Protein AF-A0A5R2MY05-F1 (afdb_monomer_lite)

pLDDT: mean 85.54, std 10.37, range [45.25, 97.88]

Secondary structure (DSSP, 8-state):
-HHHHTT------SS--TTTTHHHHHHHHHHHHHHHHHTTSS-HHHHHHIIIIIIHHHHHHS-HHHHHHHHTGGGHHHHHHHHHGGGGGS----TT------HHHHHHHHHHHHHT-

Structure (mmCIF, N/CA/C/O backbone):
data_AF-A0A5R2MY05-F1
#
_entry.id   AF-A0A5R2MY05-F1
#
loop_
_atom_site.group_PDB
_atom_site.id
_atom_site.type_symbol
_atom_site.label_atom_id
_atom_site.label_alt_id
_atom_site.label_comp_id
_atom_site.label_asym_id
_atom_site.label_entity_id
_atom_site.label_seq_id
_atom_site.pdbx_PDB_ins_code
_atom_site.Cartn_x
_atom_site.Cartn_y
_atom_site.Cartn_z
_atom_site.occupancy
_atom_site.B_iso_or_equiv
_atom_site.auth_seq_id
_atom_site.auth_comp_id
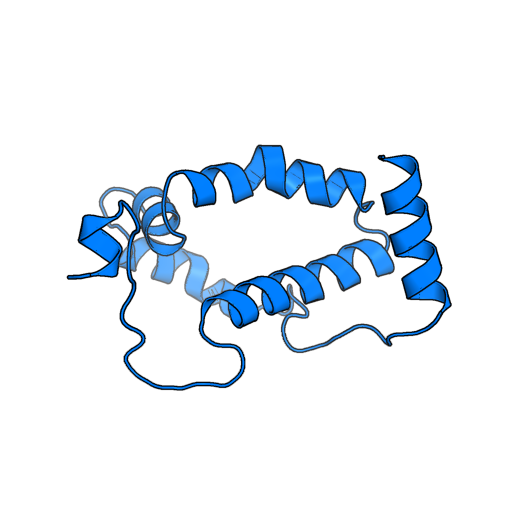_atom_site.auth_asym_id
_atom_site.auth_atom_id
_atom_site.pdbx_PDB_model_num
ATOM 1 N N . GLU A 1 1 ? -9.553 -1.090 25.502 1.00 85.69 1 GLU A N 1
ATOM 2 C CA . GLU A 1 1 ? -9.636 0.130 26.335 1.00 85.69 1 GLU A CA 1
ATOM 3 C C . GLU A 1 1 ? -8.261 0.745 26.593 1.00 85.69 1 GLU A C 1
ATOM 5 O O . GLU A 1 1 ? -8.089 1.904 26.252 1.00 85.69 1 GLU A O 1
ATOM 10 N N . ILE A 1 2 ? -7.258 -0.028 27.033 1.00 96.25 2 ILE A N 1
ATOM 11 C CA . ILE A 1 2 ? -5.881 0.455 27.302 1.00 96.25 2 ILE A CA 1
ATOM 12 C C . ILE A 1 2 ? -5.237 1.220 26.124 1.00 96.25 2 ILE A C 1
ATOM 14 O O . ILE A 1 2 ? -4.801 2.350 26.288 1.00 96.25 2 ILE A O 1
ATOM 18 N N . TYR A 1 3 ? -5.200 0.659 24.910 1.00 97.19 3 TYR A N 1
ATOM 19 C CA . TYR A 1 3 ? -4.590 1.363 23.766 1.00 97.19 3 TYR A CA 1
ATOM 20 C C . TYR A 1 3 ? -5.315 2.667 23.403 1.00 97.19 3 TYR A C 1
ATOM 22 O O . TYR A 1 3 ? -4.688 3.657 23.038 1.00 97.19 3 TYR A O 1
ATOM 30 N N . ALA A 1 4 ? -6.642 2.687 23.539 1.00 96.81 4 ALA A N 1
ATOM 31 C CA . ALA A 1 4 ? -7.427 3.883 23.257 1.00 96.81 4 ALA A CA 1
ATOM 32 C C . ALA A 1 4 ? -7.172 4.995 24.287 1.00 96.81 4 ALA A C 1
ATOM 34 O O . ALA A 1 4 ? -7.171 6.165 23.914 1.00 96.81 4 ALA A O 1
ATOM 35 N N . SER A 1 5 ? -6.903 4.656 25.556 1.00 97.50 5 SER A N 1
ATOM 36 C CA . SER A 1 5 ? -6.635 5.658 26.597 1.00 97.50 5 SER A CA 1
ATOM 37 C C . SER A 1 5 ? -5.314 6.407 26.405 1.00 97.50 5 SER A C 1
ATOM 39 O O . SER A 1 5 ? -5.139 7.467 26.993 1.00 97.50 5 SER A O 1
ATOM 41 N N . ILE A 1 6 ? -4.402 5.883 25.582 1.00 97.88 6 ILE A N 1
ATOM 42 C CA . ILE A 1 6 ? -3.137 6.539 25.211 1.00 97.88 6 ILE A CA 1
ATOM 43 C C . ILE A 1 6 ? -3.165 7.121 23.786 1.00 97.88 6 ILE A C 1
ATOM 45 O O . ILE A 1 6 ? -2.120 7.396 23.207 1.00 97.88 6 ILE A O 1
ATOM 49 N N . GLY A 1 7 ? -4.356 7.299 23.200 1.00 97.25 7 GLY A N 1
ATOM 50 C CA . GLY A 1 7 ? -4.533 7.948 21.895 1.00 97.25 7 GLY A CA 1
ATOM 51 C C . GLY A 1 7 ? -4.351 7.043 20.672 1.00 97.25 7 GLY A C 1
ATOM 52 O O . GLY A 1 7 ? -4.426 7.529 19.546 1.00 97.25 7 GLY A O 1
ATOM 53 N N . MET A 1 8 ? -4.153 5.733 20.848 1.00 97.44 8 MET A N 1
ATOM 54 C CA . MET A 1 8 ? -4.074 4.794 19.724 1.00 97.44 8 MET A CA 1
ATOM 55 C C . MET A 1 8 ? -5.465 4.340 19.263 1.00 97.44 8 MET A C 1
ATOM 57 O O . MET A 1 8 ? -6.443 4.364 20.013 1.00 97.44 8 MET A O 1
ATOM 61 N N . LYS A 1 9 ? -5.554 3.830 18.030 1.00 94.44 9 LYS A N 1
ATOM 62 C CA . LYS A 1 9 ? -6.768 3.204 17.492 1.00 94.44 9 LYS A CA 1
ATOM 63 C C . LYS A 1 9 ? -6.603 1.679 17.423 1.00 94.44 9 LYS A C 1
ATOM 65 O O . LYS A 1 9 ? -6.130 1.176 16.407 1.00 94.44 9 LYS A O 1
ATOM 70 N N . PRO A 1 10 ? -6.987 0.916 18.464 1.00 94.50 10 PRO A N 1
ATOM 71 C CA . PRO A 1 10 ? -6.899 -0.540 18.405 1.00 94.50 10 PRO A CA 1
ATOM 72 C C . PRO A 1 10 ? -7.895 -1.114 17.387 1.00 94.50 10 PRO A C 1
ATOM 74 O O . PRO A 1 10 ? -9.031 -0.641 17.280 1.00 94.50 10 PRO A O 1
ATOM 77 N N . VAL A 1 11 ? -7.483 -2.169 16.683 1.00 92.81 11 VAL A N 1
ATOM 78 C CA . VAL A 1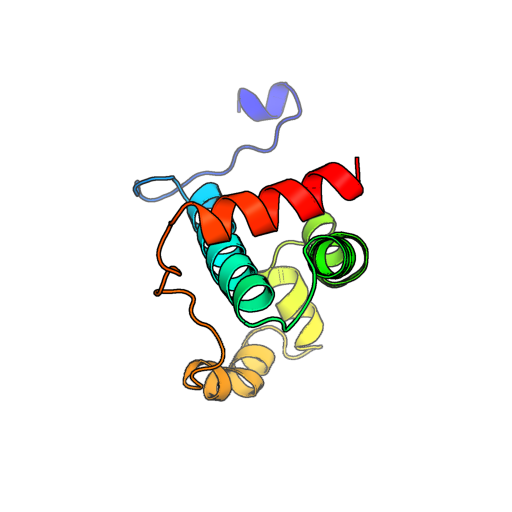 11 ? -8.313 -2.925 15.734 1.00 92.81 11 VAL A CA 1
ATOM 79 C C . VAL A 1 11 ? -8.369 -4.381 16.181 1.00 92.81 11 VAL A C 1
ATOM 81 O O . VAL A 1 11 ? -7.341 -4.995 16.449 1.00 92.81 11 VAL A O 1
ATOM 84 N N . VAL A 1 12 ? -9.578 -4.938 16.269 1.00 91.56 12 VAL A N 1
ATOM 85 C CA . VAL A 1 12 ? -9.780 -6.336 16.671 1.00 91.56 12 VAL A CA 1
ATOM 86 C C . VAL A 1 12 ? -9.723 -7.233 15.439 1.00 91.56 12 VAL A C 1
ATOM 88 O O . VAL A 1 12 ? -10.627 -7.211 14.600 1.00 91.56 12 VAL A O 1
ATOM 91 N N . ILE A 1 13 ? -8.678 -8.055 15.354 1.00 91.19 13 ILE A N 1
ATOM 92 C CA . ILE A 1 13 ? -8.582 -9.131 14.368 1.00 91.19 13 ILE A CA 1
ATOM 93 C C . ILE A 1 13 ? -9.372 -10.331 14.892 1.00 91.19 13 ILE A C 1
ATOM 95 O O . ILE A 1 13 ? -9.081 -10.869 15.954 1.00 91.19 13 ILE A O 1
ATOM 99 N N . ARG A 1 14 ? -10.415 -10.733 14.157 1.00 87.88 14 ARG A N 1
ATOM 100 C CA . ARG A 1 14 ? -11.352 -11.784 14.600 1.00 87.88 14 ARG A CA 1
ATOM 101 C C . ARG A 1 14 ? -10.783 -13.198 14.515 1.00 87.88 14 ARG A C 1
ATOM 103 O O . ARG A 1 14 ? -11.282 -14.088 15.193 1.00 87.88 14 ARG A O 1
ATOM 110 N N . LYS A 1 15 ? -9.811 -13.412 13.630 1.00 88.50 15 LYS A N 1
ATOM 111 C CA . LYS A 1 15 ? -9.199 -14.711 13.367 1.00 88.50 15 LYS A CA 1
ATOM 112 C C . LYS A 1 15 ? -7.717 -14.512 13.106 1.00 88.50 15 LYS A C 1
ATOM 114 O O . LYS A 1 15 ? -7.356 -13.691 12.267 1.00 88.50 15 LYS A O 1
ATOM 119 N N . GLU A 1 16 ? -6.901 -15.268 13.822 1.00 90.69 16 GLU A N 1
ATOM 120 C CA . GLU A 1 16 ? -5.457 -15.277 13.637 1.00 90.69 16 GLU A CA 1
ATOM 121 C C . GLU A 1 16 ? -5.079 -15.806 12.250 1.00 90.69 16 GLU A C 1
ATOM 123 O O . GLU A 1 16 ? -5.679 -16.760 11.744 1.00 90.69 16 GLU A O 1
ATOM 128 N N . ILE A 1 17 ? -4.097 -15.142 11.647 1.00 89.75 17 ILE A N 1
ATOM 129 C CA . ILE A 1 17 ? -3.458 -15.491 10.382 1.00 89.75 17 ILE A CA 1
ATOM 130 C C . ILE A 1 17 ? -1.987 -15.074 10.460 1.00 89.75 17 ILE A C 1
ATOM 132 O O . ILE A 1 17 ? -1.649 -14.116 11.159 1.00 89.75 17 ILE A O 1
ATOM 136 N N . GLU A 1 18 ? -1.128 -15.758 9.711 1.00 92.06 18 GLU A N 1
ATOM 137 C CA . GLU A 1 18 ? 0.281 -15.385 9.575 1.00 92.06 18 GLU A CA 1
ATOM 138 C C . GLU A 1 18 ? 0.426 -13.976 8.985 1.00 92.06 18 GLU A C 1
ATOM 140 O O . GLU A 1 18 ? -0.282 -13.619 8.033 1.00 92.06 18 GLU A O 1
ATOM 145 N N . ALA A 1 19 ? 1.371 -13.212 9.545 1.00 91.50 19 ALA A N 1
ATOM 146 C CA . ALA A 1 19 ? 1.685 -11.828 9.178 1.00 91.50 19 ALA A CA 1
ATOM 147 C C . ALA A 1 19 ? 0.524 -10.823 9.375 1.00 91.50 19 ALA A C 1
ATOM 149 O O . ALA A 1 19 ? 0.499 -9.752 8.777 1.00 91.50 19 ALA A O 1
ATOM 150 N N . PHE A 1 20 ? -0.465 -11.150 10.219 1.00 92.81 20 PHE A N 1
ATOM 151 C CA . PHE A 1 20 ? -1.621 -10.287 10.505 1.00 92.81 20 PHE A CA 1
ATOM 152 C C . PHE A 1 20 ? -2.334 -9.784 9.227 1.00 92.81 20 PHE A C 1
ATOM 154 O O . PHE A 1 20 ? -2.208 -10.352 8.148 1.00 92.81 20 PHE A O 1
ATOM 161 N N . VAL A 1 21 ? -3.191 -8.764 9.335 1.00 91.19 21 VAL A N 1
ATOM 162 C CA . VAL A 1 21 ? -3.917 -8.218 8.168 1.00 91.19 21 VAL A CA 1
ATOM 163 C C . VAL A 1 21 ? -3.122 -7.113 7.468 1.00 91.19 21 VAL A C 1
ATOM 165 O O . VAL A 1 21 ? -3.174 -7.017 6.246 1.00 91.19 21 VAL A O 1
ATOM 168 N N . GLY A 1 22 ? -2.401 -6.285 8.232 1.00 91.81 22 GLY A N 1
ATOM 169 C CA . GLY A 1 22 ? -1.639 -5.149 7.706 1.00 91.81 22 GLY A CA 1
ATOM 170 C C . GLY A 1 22 ? -0.507 -5.589 6.782 1.00 91.81 22 GLY A C 1
ATOM 171 O O . GLY A 1 22 ? -0.506 -5.198 5.617 1.00 91.81 22 GLY A O 1
ATOM 172 N N . ASP A 1 23 ? 0.384 -6.462 7.262 1.00 93.69 23 ASP A N 1
ATOM 173 C CA . ASP A 1 23 ? 1.552 -6.877 6.474 1.00 93.69 23 ASP A CA 1
ATOM 174 C C . A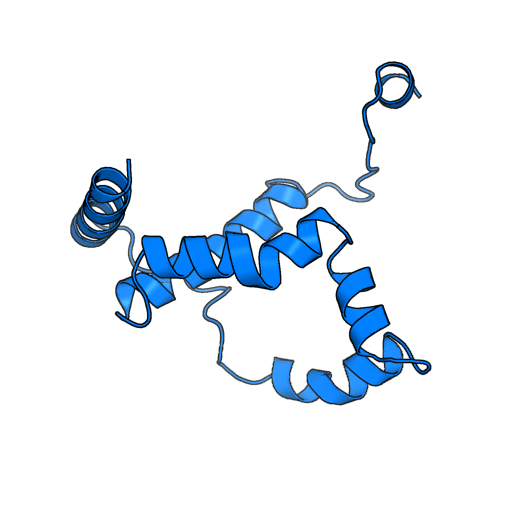SP A 1 23 ? 1.135 -7.629 5.214 1.00 93.69 23 ASP A C 1
ATOM 176 O O . ASP A 1 23 ? 1.736 -7.442 4.168 1.00 93.69 23 ASP A O 1
ATOM 180 N N . ARG A 1 24 ? 0.039 -8.399 5.247 1.00 91.50 24 ARG A N 1
ATOM 181 C CA . ARG A 1 24 ? -0.480 -9.056 4.036 1.00 91.50 24 ARG A CA 1
ATOM 182 C C . ARG A 1 24 ? -0.940 -8.076 2.960 1.00 91.50 24 ARG A C 1
ATOM 184 O O . ARG A 1 24 ? -0.801 -8.381 1.780 1.00 91.50 24 ARG A O 1
ATOM 191 N N . LEU A 1 25 ? -1.515 -6.934 3.344 1.00 91.44 25 LEU A N 1
ATOM 192 C CA . LEU A 1 25 ? -1.896 -5.890 2.388 1.00 91.44 25 LEU A CA 1
ATOM 193 C C . LEU A 1 25 ? -0.664 -5.150 1.856 1.00 91.44 25 LEU A C 1
ATOM 195 O O . LEU A 1 25 ? -0.622 -4.849 0.666 1.00 91.44 25 LEU A O 1
ATOM 199 N N . LEU A 1 26 ? 0.325 -4.894 2.718 1.00 92.12 26 LEU A N 1
ATOM 200 C CA . LEU A 1 26 ? 1.597 -4.282 2.329 1.00 92.12 26 LEU A CA 1
ATOM 201 C C . LEU A 1 26 ? 2.366 -5.179 1.353 1.00 92.12 26 LEU A C 1
ATOM 203 O O . LEU A 1 26 ? 2.700 -4.741 0.260 1.00 92.12 26 LEU A O 1
ATOM 207 N N . GLU A 1 27 ? 2.551 -6.450 1.702 1.00 91.25 27 GLU A N 1
ATOM 208 C CA . GLU A 1 27 ? 3.223 -7.468 0.890 1.00 91.25 27 GLU A CA 1
ATOM 209 C C . GLU A 1 27 ? 2.547 -7.635 -0.477 1.00 91.25 27 GLU A C 1
ATOM 211 O O . GLU A 1 27 ? 3.214 -7.687 -1.505 1.00 91.25 27 GLU A O 1
ATOM 216 N N . ALA A 1 28 ? 1.213 -7.685 -0.516 1.00 90.75 28 ALA A N 1
ATOM 217 C CA . ALA A 1 28 ? 0.474 -7.829 -1.766 1.00 90.75 28 ALA A CA 1
ATOM 218 C C . ALA A 1 28 ? 0.662 -6.628 -2.709 1.00 90.75 28 ALA A C 1
ATOM 220 O O . ALA A 1 28 ? 0.784 -6.815 -3.918 1.00 90.75 28 ALA A O 1
ATOM 221 N N . ALA A 1 29 ? 0.696 -5.405 -2.168 1.00 91.88 29 ALA A N 1
ATOM 222 C CA . ALA A 1 29 ? 0.989 -4.206 -2.950 1.00 91.88 29 ALA A CA 1
ATOM 223 C C . ALA A 1 29 ? 2.462 -4.162 -3.389 1.00 91.88 29 ALA A C 1
ATOM 225 O O . ALA A 1 29 ? 2.754 -3.831 -4.536 1.00 91.88 29 ALA A O 1
ATOM 226 N N . TRP A 1 30 ? 3.378 -4.545 -2.498 1.00 92.00 30 TRP A N 1
ATOM 227 C CA . TRP A 1 30 ? 4.812 -4.561 -2.762 1.00 92.00 30 TRP A CA 1
ATOM 228 C C . TRP A 1 30 ? 5.193 -5.564 -3.858 1.00 92.00 30 TRP A C 1
ATOM 230 O O . TRP A 1 30 ? 5.940 -5.219 -4.766 1.00 92.00 30 TRP A O 1
ATOM 240 N N . ARG A 1 31 ? 4.618 -6.772 -3.864 1.00 92.50 31 ARG A N 1
ATOM 241 C CA . ARG A 1 31 ? 4.859 -7.773 -4.923 1.00 92.50 31 ARG A CA 1
ATOM 242 C C . ARG A 1 31 ? 4.498 -7.273 -6.316 1.00 92.50 31 ARG A C 1
ATOM 244 O O . ARG A 1 31 ? 5.239 -7.519 -7.263 1.00 92.50 31 ARG A O 1
ATOM 251 N N . GLU A 1 32 ? 3.381 -6.562 -6.437 1.00 94.31 32 GLU A N 1
ATOM 252 C CA . GLU A 1 32 ? 2.986 -5.951 -7.706 1.00 94.31 32 GLU A CA 1
ATOM 253 C C . GLU A 1 32 ? 3.970 -4.850 -8.115 1.00 94.31 32 GLU A C 1
ATOM 255 O O . GLU A 1 32 ? 4.405 -4.806 -9.262 1.00 94.31 32 GLU A O 1
ATOM 260 N N . ALA A 1 33 ? 4.378 -4.005 -7.165 1.00 94.50 33 ALA A N 1
ATOM 261 C CA . ALA A 1 33 ? 5.372 -2.966 -7.402 1.00 94.50 33 ALA A CA 1
ATOM 262 C C . ALA A 1 33 ? 6.699 -3.529 -7.937 1.00 94.50 33 ALA A C 1
ATOM 264 O O . ALA A 1 33 ? 7.234 -2.997 -8.910 1.00 94.50 33 ALA A O 1
ATOM 265 N N . LEU A 1 34 ? 7.189 -4.639 -7.370 1.00 93.06 34 LEU A N 1
ATOM 266 C CA . LEU A 1 34 ? 8.401 -5.307 -7.854 1.00 93.06 34 LEU A CA 1
ATOM 267 C C . LEU A 1 34 ? 8.280 -5.708 -9.329 1.00 93.06 34 LEU A C 1
ATOM 269 O O . LEU A 1 34 ? 9.228 -5.535 -10.090 1.00 93.06 34 LEU A O 1
ATOM 273 N N . TRP A 1 35 ? 7.122 -6.221 -9.750 1.00 94.94 35 TRP A N 1
ATOM 274 C CA . TRP A 1 35 ? 6.885 -6.575 -11.149 1.00 94.94 35 TRP A CA 1
ATOM 275 C C . TRP A 1 35 ? 6.821 -5.359 -12.066 1.00 94.94 35 TRP A C 1
ATOM 277 O O . TRP A 1 35 ? 7.403 -5.403 -13.145 1.00 94.94 35 TRP A O 1
ATOM 287 N N . LEU A 1 36 ? 6.149 -4.286 -11.648 1.00 95.88 36 LEU A N 1
ATOM 288 C CA . LEU A 1 36 ? 6.051 -3.058 -12.441 1.00 95.88 36 LEU A CA 1
ATOM 289 C C . LEU A 1 36 ? 7.432 -2.439 -12.686 1.00 95.88 36 LEU A C 1
ATOM 291 O O . LEU A 1 36 ? 7.730 -2.048 -13.813 1.00 95.88 36 LEU A O 1
ATOM 295 N N . ILE A 1 37 ? 8.292 -2.429 -11.664 1.00 96.25 37 ILE A N 1
ATOM 296 C CA . ILE A 1 37 ? 9.673 -1.947 -11.781 1.00 96.25 37 ILE A CA 1
ATOM 297 C C . ILE A 1 37 ? 10.503 -2.899 -12.645 1.00 96.25 37 ILE A C 1
ATOM 299 O O . ILE A 1 37 ? 11.142 -2.471 -13.606 1.00 96.25 37 ILE A O 1
ATOM 303 N N . LYS A 1 38 ? 10.462 -4.204 -12.352 1.00 93.56 38 LYS A N 1
ATOM 304 C CA . LYS A 1 38 ? 11.230 -5.218 -13.088 1.00 93.56 38 LYS A CA 1
ATOM 305 C C . LYS A 1 38 ? 10.880 -5.250 -14.579 1.00 93.56 38 LYS A C 1
ATOM 307 O O . LYS A 1 38 ? 11.765 -5.435 -15.410 1.00 93.56 38 LYS A O 1
ATOM 312 N N . ASP A 1 39 ? 9.604 -5.105 -14.921 1.00 95.00 39 ASP A N 1
ATOM 313 C CA . ASP A 1 39 ? 9.135 -5.123 -16.308 1.00 95.00 39 ASP A CA 1
ATOM 314 C C . ASP A 1 39 ? 9.295 -3.743 -16.993 1.00 95.00 39 ASP A C 1
ATOM 316 O O . ASP A 1 39 ? 8.887 -3.577 -18.143 1.00 95.00 39 ASP A O 1
ATOM 320 N N . GLY A 1 40 ? 9.907 -2.761 -16.315 1.00 95.12 40 GLY A N 1
ATOM 321 C CA . GLY A 1 40 ? 10.219 -1.437 -16.861 1.00 95.12 40 GLY A CA 1
ATOM 322 C C . GLY A 1 40 ? 8.995 -0.548 -17.089 1.00 95.12 40 GLY A C 1
ATOM 323 O O . GLY A 1 40 ? 9.037 0.342 -17.937 1.00 95.12 40 GLY A O 1
ATOM 324 N N . ILE A 1 41 ? 7.893 -0.804 -16.378 1.00 97.44 41 ILE A N 1
ATOM 325 C CA . ILE A 1 41 ? 6.639 -0.043 -16.493 1.00 97.44 41 ILE A CA 1
ATOM 326 C C . ILE A 1 41 ? 6.742 1.311 -15.784 1.00 97.44 41 ILE A C 1
ATOM 328 O O . ILE A 1 41 ? 6.143 2.281 -16.245 1.00 97.44 41 ILE A O 1
ATOM 332 N N . CYS A 1 42 ? 7.486 1.373 -14.680 1.00 97.12 42 CYS A N 1
ATOM 333 C CA . CYS A 1 42 ? 7.806 2.603 -13.957 1.00 97.12 42 CYS A CA 1
ATOM 334 C C . CYS A 1 42 ? 9.129 2.459 -13.192 1.00 97.12 42 CYS A C 1
ATOM 336 O O . CYS A 1 42 ? 9.575 1.341 -12.922 1.00 97.12 42 CYS A O 1
ATOM 338 N N . THR A 1 43 ? 9.739 3.578 -12.808 1.00 97.75 43 THR A N 1
ATOM 339 C CA . THR A 1 43 ? 10.855 3.592 -11.846 1.00 97.75 43 THR A CA 1
ATOM 340 C C . THR A 1 43 ? 10.358 3.472 -10.401 1.00 97.75 43 THR A C 1
ATOM 342 O O . THR A 1 43 ? 9.159 3.584 -10.129 1.00 97.75 43 THR A O 1
ATOM 345 N N . VAL A 1 44 ? 11.279 3.251 -9.455 1.00 96.94 44 VAL A N 1
ATOM 346 C CA . VAL A 1 44 ? 10.993 3.304 -8.010 1.00 96.94 44 VAL A CA 1
ATOM 347 C C . VAL A 1 44 ? 10.413 4.668 -7.625 1.00 96.94 44 VAL A C 1
ATOM 349 O O . VAL A 1 44 ? 9.383 4.720 -6.959 1.00 96.94 44 VAL A O 1
ATOM 352 N N . GLU A 1 45 ? 11.013 5.764 -8.098 1.00 97.25 45 GLU A N 1
ATOM 353 C CA . GLU A 1 45 ? 10.547 7.124 -7.800 1.00 97.25 45 GLU A CA 1
ATOM 354 C C . GLU A 1 45 ? 9.136 7.381 -8.351 1.00 97.25 45 GLU A C 1
ATOM 356 O O . GLU A 1 45 ? 8.271 7.880 -7.632 1.00 97.25 45 GLU A O 1
ATOM 361 N N . GLU A 1 46 ? 8.867 6.990 -9.600 1.00 97.88 46 GLU A N 1
ATOM 362 C CA . GLU A 1 46 ? 7.544 7.148 -10.213 1.00 97.88 46 GLU A CA 1
ATOM 363 C C . GLU A 1 46 ? 6.472 6.342 -9.468 1.00 97.88 46 GLU A C 1
ATOM 365 O O . GLU A 1 46 ? 5.360 6.832 -9.247 1.00 97.88 46 GLU A O 1
ATOM 370 N N . LEU A 1 47 ? 6.797 5.113 -9.059 1.00 97.25 47 LEU A N 1
ATOM 371 C CA . LEU A 1 47 ? 5.909 4.280 -8.254 1.00 97.25 47 LEU A CA 1
ATOM 372 C C . LEU A 1 47 ? 5.595 4.953 -6.907 1.00 97.25 47 LEU A C 1
ATOM 374 O O . LEU A 1 47 ? 4.424 5.059 -6.521 1.00 97.25 47 LEU A O 1
ATOM 378 N N . ASP A 1 48 ? 6.626 5.438 -6.219 1.00 96.25 48 ASP A N 1
ATOM 379 C CA . ASP A 1 48 ? 6.501 6.136 -4.942 1.00 96.25 48 ASP A CA 1
ATOM 380 C C . ASP A 1 48 ? 5.663 7.410 -5.066 1.00 96.25 48 ASP A C 1
ATOM 382 O O . ASP A 1 48 ? 4.798 7.668 -4.224 1.00 96.25 48 ASP A O 1
ATOM 386 N N . ASP A 1 49 ? 5.838 8.180 -6.136 1.00 96.88 49 ASP A N 1
ATOM 387 C CA . ASP A 1 49 ? 5.053 9.381 -6.403 1.00 96.88 49 ASP A CA 1
ATOM 388 C C . ASP A 1 49 ? 3.589 9.061 -6.733 1.00 96.88 49 ASP A C 1
ATOM 390 O O . ASP A 1 49 ? 2.679 9.737 -6.238 1.00 96.88 49 ASP A O 1
ATOM 394 N N . ILE A 1 50 ? 3.314 7.981 -7.475 1.00 95.62 50 ILE A N 1
ATOM 395 C CA . ILE A 1 50 ? 1.944 7.482 -7.691 1.00 95.62 50 ILE A CA 1
ATOM 396 C C . ILE A 1 50 ? 1.288 7.099 -6.355 1.00 95.62 50 ILE A C 1
ATOM 398 O O . ILE A 1 50 ? 0.087 7.338 -6.153 1.00 95.62 50 ILE A O 1
ATOM 402 N N . MET A 1 51 ? 2.047 6.533 -5.415 1.00 94.50 51 MET A N 1
ATOM 403 C CA . MET A 1 51 ? 1.541 6.237 -4.076 1.00 94.50 51 MET A CA 1
ATOM 404 C C . MET A 1 51 ? 1.333 7.513 -3.251 1.00 94.50 51 MET A C 1
ATOM 406 O O . MET A 1 51 ? 0.240 7.726 -2.718 1.00 94.50 51 MET A O 1
ATOM 410 N N . ARG A 1 52 ? 2.340 8.384 -3.169 1.00 93.62 52 ARG A N 1
ATOM 411 C CA . ARG A 1 52 ? 2.369 9.586 -2.324 1.00 93.62 52 ARG A CA 1
ATOM 412 C C . ARG A 1 52 ? 1.368 10.644 -2.776 1.00 93.62 52 ARG A C 1
ATOM 414 O O . ARG A 1 52 ? 0.642 11.199 -1.950 1.00 93.62 52 ARG A O 1
ATOM 421 N N . TYR A 1 53 ? 1.305 10.894 -4.080 1.00 94.50 53 TYR A N 1
ATOM 422 C CA . TYR A 1 53 ? 0.507 11.965 -4.678 1.00 94.50 53 TYR A CA 1
ATOM 423 C C . TYR A 1 53 ? -0.748 11.465 -5.401 1.00 94.50 53 TYR A C 1
ATOM 425 O O . TYR A 1 53 ? -1.631 12.262 -5.718 1.00 94.50 53 TYR A O 1
ATOM 433 N N . GLY A 1 54 ? -0.870 10.156 -5.633 1.00 91.62 54 GLY A N 1
ATOM 434 C CA . GLY A 1 54 ? -2.024 9.545 -6.286 1.00 91.62 54 GLY A CA 1
ATOM 435 C C . GLY A 1 54 ? -2.958 8.824 -5.315 1.00 91.62 54 GLY A C 1
ATOM 436 O O . GLY A 1 54 ? -3.752 9.428 -4.586 1.00 91.62 54 GLY A O 1
ATOM 437 N N . PHE A 1 55 ? -2.966 7.491 -5.365 1.00 89.56 55 PHE A N 1
ATOM 438 C CA . PHE A 1 55 ? -3.984 6.710 -4.657 1.00 89.56 55 PHE A CA 1
ATOM 439 C C . PHE A 1 55 ? -3.703 6.516 -3.165 1.00 89.56 55 PHE A C 1
ATOM 441 O O . PHE A 1 55 ? -4.666 6.403 -2.404 1.00 89.56 55 PHE A O 1
ATOM 448 N N . GLY A 1 56 ? -2.440 6.524 -2.730 1.00 91.62 56 GLY A N 1
ATOM 449 C CA . GLY A 1 56 ? -2.086 6.359 -1.317 1.00 91.62 56 GLY A CA 1
ATOM 450 C C . GLY A 1 56 ? -2.576 7.521 -0.451 1.00 91.62 56 GLY A C 1
ATOM 451 O O . GLY A 1 56 ? -3.047 7.293 0.664 1.00 91.62 56 GLY A O 1
ATOM 452 N N . LEU A 1 57 ? -2.630 8.744 -0.994 1.00 91.38 57 LEU A N 1
ATOM 453 C CA . LEU A 1 57 ? -3.226 9.897 -0.306 1.00 91.38 57 LEU A CA 1
ATOM 454 C C . LEU A 1 57 ? -4.699 9.656 0.068 1.00 91.38 57 LEU A C 1
ATOM 456 O O . LEU A 1 57 ? -5.146 10.039 1.152 1.00 91.38 57 LEU A O 1
ATOM 460 N N . ARG A 1 58 ? -5.456 8.961 -0.794 1.00 90.69 58 ARG A N 1
ATOM 461 C CA . ARG A 1 58 ? -6.850 8.589 -0.499 1.00 90.69 58 ARG A CA 1
ATOM 462 C C . ARG A 1 58 ? -6.927 7.617 0.676 1.00 90.69 58 ARG A C 1
ATOM 464 O O . ARG A 1 58 ? -7.848 7.731 1.479 1.00 90.69 58 ARG A O 1
ATOM 471 N N . TRP A 1 59 ? -5.968 6.696 0.789 1.00 90.44 59 TRP A N 1
ATOM 472 C CA . TRP A 1 59 ? -5.913 5.705 1.869 1.00 90.44 59 TRP A CA 1
ATOM 473 C C . TRP A 1 59 ? -5.503 6.302 3.214 1.00 90.44 59 TRP A C 1
ATOM 475 O O . TRP A 1 59 ? -5.978 5.840 4.250 1.00 90.44 59 TRP A O 1
ATOM 485 N N . ALA A 1 60 ? -4.688 7.360 3.203 1.00 90.81 60 ALA A N 1
ATOM 486 C CA . ALA A 1 60 ? -4.358 8.116 4.409 1.00 90.81 60 ALA A CA 1
ATOM 487 C C . ALA A 1 60 ? -5.588 8.825 5.007 1.00 90.81 60 ALA A C 1
ATOM 489 O O . ALA A 1 60 ? -5.696 8.960 6.224 1.00 90.81 60 ALA A O 1
ATOM 490 N N . GLN A 1 61 ? -6.529 9.260 4.162 1.00 90.69 61 GLN A N 1
ATOM 491 C CA . GLN A 1 61 ? -7.748 9.951 4.596 1.00 90.69 61 GLN A CA 1
ATOM 492 C C . GLN A 1 61 ? -8.905 8.996 4.919 1.00 90.69 61 GLN A C 1
ATOM 494 O O . GLN A 1 61 ? -9.667 9.235 5.855 1.00 90.69 61 GLN A O 1
ATOM 499 N N . MET A 1 62 ? -9.079 7.938 4.125 1.00 89.94 62 MET A N 1
ATOM 500 C CA . MET A 1 62 ? -10.206 7.009 4.214 1.00 89.94 62 MET A CA 1
ATOM 501 C C . MET A 1 62 ? -9.757 5.583 3.899 1.00 89.94 62 MET A C 1
ATOM 503 O O . MET A 1 62 ? -9.002 5.350 2.961 1.00 89.94 62 MET A O 1
ATOM 507 N N . GLY A 1 63 ? -10.287 4.592 4.619 1.00 87.00 63 GLY A N 1
ATOM 508 C CA . GLY A 1 63 ? -9.954 3.190 4.347 1.00 87.00 63 GLY A CA 1
ATOM 509 C C . GLY A 1 63 ? -10.392 2.738 2.944 1.00 87.00 63 GLY A C 1
ATOM 510 O O . GLY A 1 63 ? -11.369 3.249 2.396 1.00 87.00 63 GLY A O 1
ATOM 511 N N . MET A 1 64 ? -9.725 1.723 2.384 1.00 86.69 64 MET A N 1
ATOM 512 C CA . MET A 1 64 ? -9.949 1.201 1.020 1.00 86.69 64 MET A CA 1
ATOM 513 C C . MET A 1 64 ? -11.436 1.041 0.643 1.00 86.69 64 MET A C 1
ATOM 515 O O . MET A 1 64 ? -11.896 1.569 -0.369 1.00 86.69 64 MET A O 1
ATOM 519 N N . PHE A 1 65 ? -12.227 0.365 1.483 1.00 84.44 65 PHE A N 1
ATOM 520 C CA . PHE A 1 65 ? -13.655 0.156 1.216 1.00 84.44 65 PHE A CA 1
ATOM 521 C C . PHE A 1 65 ? -14.498 1.434 1.324 1.00 84.44 65 PHE A C 1
ATOM 523 O O . PHE A 1 65 ? -15.542 1.523 0.681 1.00 84.44 65 PHE A O 1
ATOM 530 N N . GLN A 1 66 ? -14.082 2.428 2.113 1.00 85.50 66 GLN A N 1
ATOM 531 C CA . GLN A 1 66 ? -14.760 3.726 2.156 1.00 85.50 66 GLN A CA 1
ATOM 532 C C . GLN A 1 66 ? -14.497 4.508 0.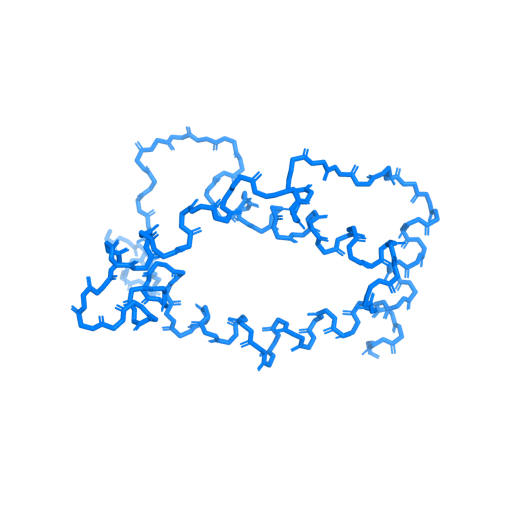870 1.00 85.50 66 GLN A C 1
ATOM 534 O O . GLN A 1 66 ? -15.452 4.992 0.267 1.00 85.50 66 GLN A O 1
ATOM 539 N N . VAL A 1 67 ? -13.242 4.545 0.407 1.00 87.38 67 VAL A N 1
ATOM 540 C CA . VAL A 1 67 ? -12.866 5.176 -0.869 1.00 87.38 67 VAL A CA 1
ATOM 541 C C . VAL A 1 67 ? -13.694 4.598 -2.018 1.00 87.38 67 VAL A C 1
ATOM 543 O O . VAL A 1 67 ? -14.310 5.347 -2.774 1.00 87.38 67 VAL A O 1
ATOM 546 N N . TYR A 1 68 ? -13.793 3.269 -2.116 1.00 82.31 68 TYR A N 1
ATOM 547 C CA . TYR A 1 68 ? -14.581 2.630 -3.175 1.00 82.31 68 TYR A CA 1
ATOM 548 C C . TYR A 1 68 ? -16.093 2.762 -2.993 1.00 82.31 68 TYR A C 1
ATOM 550 O O . TYR A 1 68 ? -16.824 2.849 -3.978 1.00 82.31 68 TYR A O 1
ATOM 558 N N . ARG A 1 69 ? -16.590 2.843 -1.754 1.00 81.94 69 ARG A N 1
ATOM 559 C CA . ARG A 1 69 ? -18.007 3.144 -1.515 1.00 81.94 69 ARG A CA 1
ATOM 560 C C . ARG A 1 69 ? -18.370 4.524 -2.051 1.00 81.94 69 ARG A C 1
ATOM 562 O O . ARG A 1 69 ? -19.409 4.641 -2.687 1.00 81.94 69 ARG A O 1
ATOM 569 N N . VAL A 1 70 ? -17.533 5.529 -1.794 1.00 86.38 70 VAL A N 1
ATOM 570 C CA . VAL A 1 70 ? -17.727 6.893 -2.309 1.00 86.38 70 VAL A CA 1
ATOM 571 C C . VAL A 1 70 ? -17.628 6.903 -3.836 1.00 86.38 70 VAL A C 1
ATOM 573 O O . VAL A 1 70 ? -18.466 7.513 -4.492 1.00 86.38 70 VAL A O 1
ATOM 576 N N . ALA A 1 71 ? -16.677 6.159 -4.411 1.00 81.69 71 ALA A N 1
ATOM 577 C CA . ALA A 1 71 ? -16.556 6.008 -5.863 1.00 81.69 71 ALA A CA 1
ATOM 578 C C . ALA A 1 71 ? -17.793 5.357 -6.516 1.00 81.69 71 ALA A C 1
ATOM 580 O O . ALA A 1 71 ? -18.099 5.648 -7.666 1.00 81.69 71 ALA A O 1
ATOM 581 N N . GLY A 1 72 ? -18.525 4.509 -5.785 1.00 74.75 72 GLY A N 1
ATOM 582 C CA . GLY A 1 72 ? -19.788 3.909 -6.230 1.00 74.75 72 GLY A CA 1
ATOM 583 C C . GLY A 1 72 ? -21.002 4.850 -6.233 1.00 74.75 72 GLY A C 1
ATOM 584 O O . GLY A 1 72 ? -22.104 4.398 -6.549 1.00 74.75 72 GLY A O 1
ATOM 585 N N . GLY A 1 73 ? -20.834 6.125 -5.866 1.00 82.19 73 GLY A N 1
ATOM 586 C CA . GLY A 1 73 ? -21.909 7.121 -5.831 1.00 82.19 73 GLY A CA 1
ATOM 587 C C . GLY A 1 73 ? -23.014 6.792 -4.821 1.00 82.19 73 GLY A C 1
ATOM 588 O O . GLY A 1 73 ? -22.798 6.065 -3.849 1.00 82.19 73 GLY A O 1
ATOM 589 N N . GLU A 1 74 ? -24.226 7.303 -5.055 1.00 82.44 74 GLU A N 1
ATOM 590 C CA . GLU A 1 74 ? -25.383 7.094 -4.163 1.00 82.44 74 GLU A CA 1
ATOM 591 C C . GLU A 1 74 ? -25.744 5.611 -3.984 1.00 82.44 74 GLU A C 1
ATOM 593 O O . GLU A 1 74 ? -26.163 5.186 -2.906 1.00 82.44 74 GLU A O 1
ATOM 598 N N . ALA A 1 75 ? -25.518 4.795 -5.017 1.00 75.06 75 ALA A N 1
ATOM 599 C CA . ALA A 1 75 ? -25.764 3.356 -4.985 1.00 75.06 75 ALA A CA 1
ATOM 600 C C . ALA A 1 75 ? -24.674 2.566 -4.220 1.00 75.06 75 ALA A C 1
ATOM 602 O O . ALA A 1 75 ? -24.849 1.382 -3.902 1.00 75.06 75 ALA A O 1
ATOM 603 N N . GLY A 1 76 ? -23.560 3.222 -3.881 1.00 76.50 76 GLY A N 1
ATOM 604 C CA . GLY A 1 76 ? -22.526 2.737 -2.977 1.00 76.50 76 GLY A CA 1
ATOM 605 C C . GLY A 1 76 ? -21.808 1.467 -3.443 1.00 76.50 76 GLY A C 1
ATOM 606 O O . GLY A 1 76 ? -21.636 1.193 -4.629 1.00 76.50 76 GLY A O 1
ATOM 607 N N . MET A 1 77 ? -21.373 0.653 -2.474 1.00 78.62 77 MET A N 1
ATOM 608 C CA . MET A 1 77 ? -20.486 -0.492 -2.721 1.00 78.62 77 MET A CA 1
ATOM 609 C C . MET A 1 77 ? -21.095 -1.562 -3.639 1.00 78.62 77 MET A C 1
ATOM 611 O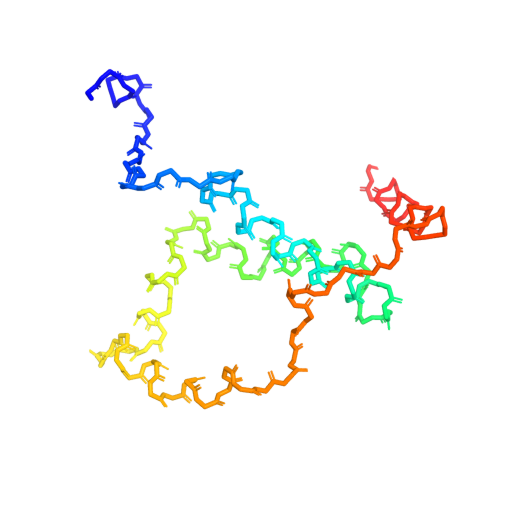 O . MET A 1 77 ? -20.381 -2.177 -4.422 1.00 78.62 77 MET A O 1
ATOM 615 N N . ARG A 1 78 ? -22.414 -1.790 -3.581 1.00 69.50 78 ARG A N 1
ATOM 616 C CA . ARG A 1 78 ? -23.064 -2.806 -4.427 1.00 69.50 78 ARG A CA 1
ATOM 617 C C . ARG A 1 78 ? -22.961 -2.443 -5.907 1.00 69.50 78 ARG A C 1
ATOM 619 O O . ARG A 1 78 ? -22.709 -3.320 -6.727 1.00 69.50 78 ARG A O 1
ATOM 626 N N . HIS A 1 79 ? -23.143 -1.165 -6.229 1.00 77.50 79 HIS A N 1
ATOM 627 C CA . HIS A 1 79 ? -22.989 -0.672 -7.590 1.00 77.50 79 HIS A CA 1
ATOM 628 C C . HIS A 1 79 ? -21.531 -0.745 -8.047 1.00 77.50 79 HIS A C 1
ATOM 630 O O . HIS A 1 79 ? -21.262 -1.325 -9.096 1.00 77.50 79 HIS A O 1
ATOM 636 N N . PHE A 1 80 ? -20.595 -0.285 -7.209 1.00 75.50 80 PHE A N 1
ATOM 637 C CA . PHE A 1 80 ? -19.159 -0.394 -7.480 1.00 75.50 80 PHE A CA 1
ATOM 638 C C . PHE A 1 80 ? -18.736 -1.843 -7.782 1.00 75.50 80 PHE A C 1
ATOM 640 O O . PHE A 1 80 ? -18.088 -2.117 -8.790 1.00 75.50 80 PHE A O 1
ATOM 647 N N . MET A 1 81 ? -19.165 -2.803 -6.955 1.00 71.44 81 MET A N 1
ATOM 648 C CA . MET A 1 81 ? -18.863 -4.222 -7.162 1.00 71.44 81 MET A CA 1
ATOM 649 C C . MET A 1 81 ? -19.513 -4.804 -8.423 1.00 71.44 81 MET A C 1
ATOM 651 O O . MET A 1 81 ? -18.913 -5.663 -9.058 1.00 71.44 81 MET A O 1
ATOM 655 N N . ALA A 1 82 ? -20.716 -4.368 -8.806 1.00 74.88 82 ALA A N 1
ATOM 656 C CA . ALA A 1 82 ? -21.349 -4.821 -10.047 1.00 74.88 82 ALA A CA 1
ATOM 657 C C . ALA A 1 82 ? -20.612 -4.297 -11.291 1.00 74.88 82 ALA A C 1
ATOM 659 O O . ALA A 1 82 ? -20.461 -5.029 -12.267 1.00 74.88 82 ALA A O 1
ATOM 660 N N . GLN A 1 83 ? -20.124 -3.056 -11.231 1.00 74.75 83 GLN A N 1
ATOM 661 C CA . GLN A 1 83 ? -19.386 -2.414 -12.314 1.00 74.75 83 GLN A CA 1
ATOM 662 C C . GLN A 1 83 ? -17.986 -3.016 -12.503 1.00 74.75 83 GLN A C 1
ATOM 664 O O . GLN A 1 83 ? -17.613 -3.347 -13.624 1.00 74.75 83 GLN A O 1
ATOM 669 N N . PHE A 1 84 ? -17.221 -3.179 -11.418 1.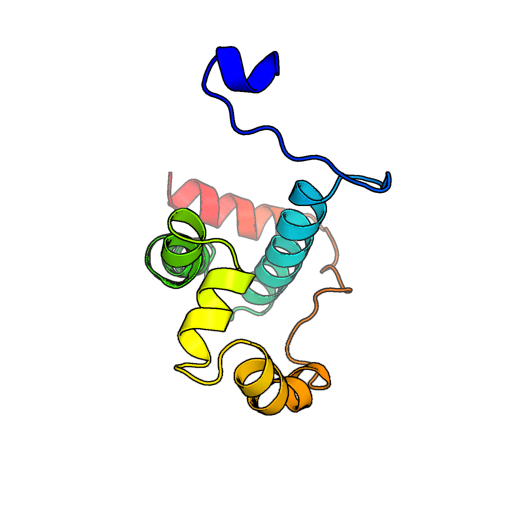00 73.19 84 PHE A N 1
ATOM 670 C CA . PHE A 1 84 ? -15.814 -3.606 -11.476 1.00 73.19 84 PHE A CA 1
ATOM 671 C C . PHE A 1 84 ? -15.591 -5.092 -11.166 1.00 73.19 84 PHE A C 1
ATOM 673 O O . PHE A 1 84 ? -14.507 -5.619 -11.401 1.00 73.19 84 PHE A O 1
ATOM 680 N N . GLY A 1 85 ? -16.610 -5.806 -10.685 1.00 68.38 85 GLY A N 1
ATOM 681 C CA . GLY A 1 85 ? -16.547 -7.246 -10.419 1.00 68.38 85 GLY A CA 1
ATOM 682 C C . GLY A 1 85 ? -16.109 -8.100 -11.619 1.00 68.38 85 GLY A C 1
ATOM 683 O O . GLY A 1 85 ? -15.317 -9.021 -11.420 1.00 68.38 85 GLY A O 1
ATOM 684 N N . PRO A 1 86 ? -16.546 -7.819 -12.866 1.00 79.38 86 PRO A N 1
ATOM 685 C CA . PRO A 1 86 ? -16.054 -8.531 -14.046 1.00 79.38 86 PRO A CA 1
ATOM 686 C C . PRO A 1 86 ? -14.538 -8.410 -14.256 1.00 79.38 86 PRO A C 1
ATOM 688 O O . PRO A 1 86 ? -13.926 -9.371 -14.725 1.00 79.38 86 PRO A O 1
ATOM 691 N N . CYS A 1 87 ? -13.940 -7.278 -13.866 1.00 76.00 87 CYS A N 1
ATOM 692 C CA . CYS A 1 87 ? -12.510 -7.006 -14.020 1.00 76.00 87 CYS A CA 1
ATOM 693 C C . CYS A 1 87 ? -11.640 -7.863 -13.091 1.00 76.00 87 CYS A C 1
ATOM 695 O O . CYS A 1 87 ? -10.478 -8.095 -13.398 1.00 76.00 87 CYS A O 1
ATOM 697 N N . LEU A 1 88 ? -12.195 -8.400 -11.995 1.00 67.38 88 LEU A N 1
ATOM 698 C CA . LEU A 1 88 ? -11.457 -9.262 -11.058 1.00 67.38 88 LEU A CA 1
ATOM 699 C C . LEU A 1 88 ? -10.977 -10.582 -11.685 1.00 67.38 88 LEU A C 1
ATOM 701 O O . LEU A 1 88 ? -10.148 -11.268 -11.098 1.00 67.38 88 LEU A O 1
ATOM 705 N N . ARG A 1 89 ? -11.514 -10.968 -12.851 1.00 71.56 89 ARG A N 1
ATOM 706 C CA . ARG A 1 89 ? -11.065 -12.152 -13.604 1.00 71.56 89 ARG A CA 1
ATOM 707 C C . ARG A 1 89 ? -9.922 -11.857 -14.568 1.00 71.56 89 ARG A C 1
ATOM 709 O O . ARG A 1 89 ? -9.405 -12.786 -15.184 1.00 71.56 89 ARG A O 1
ATOM 716 N N . TRP A 1 90 ? -9.600 -10.589 -14.789 1.00 74.88 90 TRP A N 1
ATOM 717 C CA . TRP A 1 90 ? -8.586 -10.218 -15.758 1.00 74.88 90 TRP A CA 1
ATOM 718 C C . TRP A 1 90 ? -7.183 -10.370 -15.156 1.00 74.88 90 TRP A C 1
ATOM 720 O O . TRP A 1 90 ? -6.983 -10.007 -13.997 1.00 74.88 90 TRP A O 1
ATOM 730 N N . PRO A 1 91 ? -6.207 -10.897 -15.916 1.00 78.88 91 PRO A N 1
ATOM 731 C CA . PRO A 1 91 ? -4.866 -11.190 -15.414 1.00 78.88 91 PRO A CA 1
ATOM 732 C C . PRO A 1 91 ? -3.990 -9.927 -15.428 1.00 78.88 91 PRO A C 1
ATOM 734 O O . PRO A 1 91 ? -2.962 -9.880 -16.094 1.00 78.88 91 PRO A O 1
ATOM 737 N N . TRP A 1 92 ? -4.458 -8.859 -14.785 1.00 74.44 92 TRP A N 1
ATOM 738 C CA . TRP A 1 92 ? -3.786 -7.558 -14.798 1.00 74.44 92 TRP A CA 1
ATOM 739 C C . TRP A 1 92 ? -2.780 -7.387 -13.667 1.00 74.44 92 TRP A C 1
ATOM 741 O O . TRP A 1 92 ? -1.891 -6.559 -13.799 1.00 74.44 92 TRP A O 1
ATOM 751 N N . THR A 1 93 ? -2.935 -8.148 -12.579 1.00 70.38 93 THR A N 1
ATOM 752 C CA . THR A 1 93 ? -2.032 -8.123 -11.426 1.00 70.38 93 THR A CA 1
ATOM 753 C C . THR A 1 93 ? -1.362 -9.478 -11.255 1.00 70.38 93 THR A C 1
ATOM 755 O O . THR A 1 93 ? -1.965 -10.528 -11.495 1.00 70.38 93 THR A O 1
ATOM 758 N N . LYS A 1 94 ? -0.116 -9.456 -10.798 1.00 68.56 94 LYS A N 1
ATOM 759 C CA . LYS A 1 94 ? 0.702 -10.624 -10.468 1.00 68.56 94 LYS A CA 1
ATOM 760 C C . LYS A 1 94 ? 0.715 -10.867 -8.957 1.00 68.56 94 LYS A C 1
ATOM 762 O O . LYS A 1 94 ? 1.675 -11.381 -8.414 1.00 68.56 94 LYS A O 1
ATOM 767 N N . LEU A 1 95 ? -0.370 -10.528 -8.255 1.00 68.62 95 LEU A N 1
ATOM 768 C CA . LEU A 1 95 ? -0.450 -10.487 -6.783 1.00 68.62 95 LEU A CA 1
ATOM 769 C C . LEU A 1 95 ? -0.031 -11.793 -6.072 1.00 68.62 95 LEU A C 1
ATOM 771 O O . LEU A 1 95 ? 0.437 -11.759 -4.934 1.00 68.62 95 LEU A O 1
ATOM 775 N N . MET A 1 96 ? -0.222 -12.944 -6.722 1.00 73.12 96 MET A N 1
ATOM 776 C CA . MET A 1 96 ? 0.168 -14.255 -6.184 1.00 73.12 96 MET A CA 1
ATOM 777 C C . MET A 1 96 ? 1.572 -14.702 -6.617 1.00 73.12 96 MET A C 1
ATOM 779 O O . MET A 1 96 ? 2.104 -15.639 -6.023 1.00 73.12 96 MET A O 1
ATOM 783 N N . ASP A 1 97 ? 2.174 -14.019 -7.587 1.00 72.50 97 ASP A N 1
ATOM 784 C CA . ASP A 1 97 ? 3.489 -14.307 -8.146 1.00 72.50 97 ASP A CA 1
ATOM 785 C C . ASP A 1 97 ? 4.515 -13.296 -7.616 1.00 72.50 97 ASP A C 1
ATOM 787 O O . ASP A 1 97 ? 4.246 -12.104 -7.486 1.00 72.50 97 ASP A O 1
ATOM 791 N N . VAL A 1 98 ? 5.729 -13.750 -7.332 1.00 66.56 98 VAL A N 1
ATOM 792 C CA . VAL A 1 98 ? 6.843 -12.879 -6.926 1.00 66.56 98 VAL A CA 1
ATOM 793 C C . VAL A 1 98 ? 7.911 -12.991 -8.006 1.00 66.56 98 VAL A C 1
ATOM 795 O O . VAL A 1 98 ? 8.140 -14.110 -8.482 1.00 66.56 98 VAL A O 1
ATOM 798 N N . PRO A 1 99 ? 8.546 -11.887 -8.442 1.00 66.38 99 PRO A N 1
ATOM 799 C CA . PRO A 1 99 ? 9.703 -12.016 -9.310 1.00 66.38 99 PRO A CA 1
ATOM 800 C C . PRO A 1 99 ? 10.793 -12.828 -8.604 1.00 66.38 99 PRO A C 1
ATOM 802 O O . PRO A 1 99 ? 10.843 -12.898 -7.375 1.00 66.38 99 PRO A O 1
ATOM 805 N N . GLU A 1 100 ? 11.657 -13.471 -9.383 1.00 82.31 100 GLU A N 1
ATOM 806 C CA . GLU A 1 100 ? 12.795 -14.184 -8.813 1.00 82.31 100 GLU A CA 1
ATOM 807 C C . GLU A 1 100 ? 13.652 -13.205 -8.004 1.00 82.31 100 GLU A C 1
ATOM 809 O O . GLU A 1 100 ? 14.110 -12.189 -8.525 1.00 82.31 100 GLU A O 1
ATOM 814 N N . PHE A 1 101 ? 13.818 -13.493 -6.714 1.00 76.31 101 PHE A N 1
ATOM 815 C CA . PHE A 1 101 ? 14.630 -12.676 -5.825 1.00 76.31 101 PHE A CA 1
ATOM 816 C C . PHE A 1 101 ? 16.106 -13.007 -6.063 1.00 76.31 101 PHE A C 1
ATOM 818 O O . PHE A 1 101 ? 16.595 -14.038 -5.599 1.00 76.31 101 PHE A O 1
ATOM 825 N N . ASN A 1 102 ? 16.785 -12.156 -6.830 1.00 75.50 102 ASN A N 1
ATOM 826 C CA . ASN A 1 102 ? 18.181 -12.308 -7.227 1.00 75.50 102 ASN A CA 1
ATOM 827 C C . ASN A 1 102 ? 18.954 -10.987 -7.059 1.00 75.50 102 ASN A C 1
ATOM 829 O O . ASN A 1 102 ? 18.351 -9.931 -6.862 1.00 75.50 102 ASN A O 1
ATOM 833 N N . ASP A 1 103 ? 20.284 -11.058 -7.141 1.00 84.94 103 ASP A N 1
ATOM 834 C CA . ASP A 1 103 ? 21.157 -9.897 -6.922 1.00 84.94 103 ASP A CA 1
ATOM 835 C C . ASP A 1 103 ? 20.884 -8.770 -7.933 1.00 84.94 103 ASP A C 1
ATOM 837 O O . ASP A 1 103 ? 20.895 -7.604 -7.568 1.00 84.94 103 ASP A O 1
ATOM 841 N N . GLU A 1 104 ? 20.525 -9.105 -9.178 1.00 88.19 104 GLU A N 1
ATOM 842 C CA . GLU A 1 104 ? 20.189 -8.115 -10.211 1.00 88.19 104 GLU A CA 1
ATOM 843 C C . GLU A 1 104 ? 18.955 -7.278 -9.837 1.00 88.19 104 GLU A C 1
ATOM 845 O O . GLU A 1 104 ? 18.967 -6.053 -9.966 1.00 88.19 104 GLU A O 1
ATOM 850 N N . LEU A 1 105 ? 17.889 -7.922 -9.348 1.00 66.19 105 LEU A N 1
ATOM 851 C CA . LEU A 1 105 ? 16.683 -7.230 -8.894 1.00 66.19 105 LEU A CA 1
ATOM 852 C C . LEU A 1 105 ? 16.968 -6.371 -7.655 1.00 66.19 105 LEU A C 1
ATOM 854 O O . LEU A 1 105 ? 16.435 -5.267 -7.542 1.00 66.19 105 LEU A O 1
ATOM 858 N N . VAL A 1 106 ? 17.796 -6.874 -6.734 1.00 81.81 106 VAL A N 1
ATOM 859 C CA . VAL A 1 106 ? 18.198 -6.142 -5.527 1.00 81.81 106 VAL A CA 1
ATOM 860 C C . VAL A 1 106 ? 18.997 -4.896 -5.899 1.00 81.81 106 VAL A C 1
ATOM 862 O O . VAL A 1 106 ? 18.620 -3.804 -5.480 1.00 81.81 106 VAL A O 1
ATOM 865 N N . ASP A 1 107 ? 20.036 -5.040 -6.721 1.00 90.38 107 ASP A N 1
ATOM 866 C CA . ASP A 1 107 ? 20.899 -3.939 -7.156 1.00 90.38 107 ASP A CA 1
ATOM 867 C C . ASP A 1 107 ? 20.103 -2.873 -7.920 1.00 90.38 107 ASP A C 1
ATOM 869 O O . ASP A 1 107 ? 20.294 -1.676 -7.694 1.00 90.38 107 ASP A O 1
ATOM 873 N N . LEU A 1 108 ? 19.164 -3.294 -8.778 1.00 84.75 108 LEU A N 1
ATOM 874 C CA . LEU A 1 108 ? 18.277 -2.391 -9.512 1.00 84.75 108 LEU A CA 1
ATOM 875 C C . LEU A 1 108 ? 17.436 -1.519 -8.571 1.00 84.75 108 LEU A C 1
ATOM 877 O O . LEU A 1 108 ? 17.383 -0.301 -8.742 1.00 84.75 108 LEU A O 1
ATOM 881 N N . ILE A 1 109 ? 16.760 -2.137 -7.598 1.00 74.69 109 ILE A N 1
ATOM 882 C CA . ILE A 1 109 ? 15.871 -1.421 -6.675 1.00 74.69 109 ILE A CA 1
ATOM 883 C C . ILE A 1 109 ? 16.685 -0.553 -5.714 1.00 74.69 109 ILE A C 1
ATOM 885 O O . ILE A 1 109 ? 16.317 0.597 -5.483 1.00 74.69 109 ILE A O 1
ATOM 889 N N . ALA A 1 110 ? 17.789 -1.080 -5.179 1.00 80.44 110 ALA A N 1
ATOM 890 C CA . ALA A 1 110 ? 18.646 -0.363 -4.243 1.00 80.44 110 ALA A CA 1
ATOM 891 C C . ALA A 1 110 ? 19.269 0.877 -4.891 1.00 80.44 110 ALA A C 1
ATOM 893 O O . ALA A 1 110 ? 19.165 1.959 -4.327 1.00 80.44 110 ALA A O 1
ATOM 894 N N . THR A 1 111 ? 19.807 0.754 -6.110 1.00 89.00 111 THR A N 1
ATOM 895 C CA . THR A 1 111 ? 20.398 1.895 -6.830 1.00 89.00 111 THR A CA 1
ATOM 896 C C . THR A 1 111 ? 19.369 3.005 -7.051 1.00 89.00 111 THR A C 1
ATOM 898 O O . THR A 1 111 ? 19.634 4.157 -6.725 1.00 89.00 111 THR A O 1
ATOM 901 N N . GLN A 1 112 ? 18.165 2.670 -7.536 1.00 83.50 112 GLN A N 1
ATOM 902 C CA . GLN A 1 112 ? 17.113 3.675 -7.748 1.00 83.50 112 GLN A CA 1
ATOM 903 C C . GLN A 1 112 ? 16.620 4.301 -6.437 1.00 83.50 112 GLN A C 1
ATOM 905 O O . GLN A 1 112 ? 16.265 5.476 -6.419 1.00 83.50 112 GLN A O 1
ATOM 910 N N . SER A 1 113 ? 16.580 3.525 -5.350 1.00 69.81 113 SER A N 1
ATOM 911 C CA . SER A 1 113 ? 16.212 4.034 -4.027 1.00 69.81 113 SER A CA 1
ATOM 912 C C . SER A 1 113 ? 17.278 4.970 -3.454 1.00 69.81 113 SER A C 1
ATOM 914 O O . SER A 1 113 ? 16.924 5.963 -2.824 1.00 69.81 113 SER A O 1
ATOM 916 N N . ASP A 1 114 ? 18.561 4.657 -3.639 1.00 78.94 114 ASP A N 1
ATOM 917 C CA . ASP A 1 114 ? 19.676 5.461 -3.132 1.00 78.94 114 ASP A CA 1
ATOM 918 C C . ASP A 1 114 ? 19.805 6.788 -3.895 1.00 78.94 114 ASP A C 1
ATOM 920 O O . ASP A 1 114 ? 20.070 7.820 -3.284 1.00 78.94 114 ASP A O 1
ATOM 924 N N . ASP A 1 115 ? 19.543 6.791 -5.206 1.00 77.19 115 ASP A N 1
ATOM 925 C CA . ASP A 1 115 ? 19.545 8.005 -6.036 1.00 77.19 115 ASP A CA 1
ATOM 926 C C . ASP A 1 115 ? 18.466 9.029 -5.617 1.00 77.19 115 ASP A C 1
ATOM 928 O O . ASP A 1 115 ? 18.587 10.219 -5.918 1.00 77.19 115 ASP A O 1
ATOM 932 N N . GLN A 1 116 ? 17.415 8.584 -4.916 1.00 45.25 116 GLN A N 1
ATOM 933 C CA . GLN A 1 116 ? 16.323 9.426 -4.410 1.00 45.25 116 GLN A CA 1
ATOM 934 C C . GLN A 1 116 ? 16.632 10.079 -3.044 1.00 45.25 116 GLN A C 1
ATOM 936 O O . GLN A 1 116 ? 15.935 11.021 -2.652 1.00 45.25 116 GLN A O 1
ATOM 941 N N . ALA A 1 117 ? 17.610 9.556 -2.294 1.00 55.91 117 ALA A N 1
ATOM 942 C CA . ALA A 1 117 ? 17.839 9.877 -0.879 1.00 55.91 117 ALA A CA 1
ATOM 943 C C . ALA A 1 117 ? 18.509 11.239 -0.614 1.00 55.91 117 ALA A C 1
ATOM 945 O O . ALA A 1 117 ? 19.363 11.691 -1.411 1.00 55.91 117 ALA A O 1
#

Radius of gyration: 17.72 Å; chains: 1; bounding box: 47×28×44 Å

Foldseek 3Di:
DVQVVVPHDDDDDPDDDPPPDVVLVVLLVVQQVLVCCVVVVDFPVRVVCCLVVNDVVVCVVDPPQVSQQVVLPPVGPVSSCVVCVVVVPPPPGPSVDHPPDDPVSVCRNVVSVVVVD

Sequence (117 aa):
EIYASIGMKPVVIRKEIEAFVGDRLLEAAWREALWLIKDGICTVEELDDIMRYGFGLRWAQMGMFQVYRVAGGEAGMRHFMAQFGPCLRWPWTKLMDVPEFNDELVDLIATQSDDQA